Protein AF-A0A0C2GNJ4-F1 (afdb_monomer)

Radius of gyration: 14.34 Å; Cα contacts (8 Å, |Δi|>4): 112; chains: 1; bounding box: 43×15×29 Å

Solvent-accessible surface area (backbone atoms only — not comparable to full-atom values): 4147 Å² total; per-residue (Å²): 105,69,57,82,75,34,42,77,46,78,41,79,79,42,78,42,71,36,76,54,90,84,46,97,69,67,31,77,59,19,32,39,36,39,32,26,34,28,31,76,90,75,46,76,41,86,74,48,78,47,78,40,67,58,100,43,72,66,49,52,40,68,74,68,62,65,76,132

Mean predicted aligned error: 7.29 Å

Foldseek 3Di:
DVVVVFFDDKDFPDWDQPQDVPDPPGSNQKTWTFIWTQGHPRDTDTDDIDIDSHDDPVVVCVVRVDDD

pLDDT: mean 79.13, std 12.81, range [45.47, 92.81]

Nearest PDB structures (foldseek):
  4ozk-assembly1_A  TM=8.052E-01  e=6.982E-01  Brevibacillus laterosporus GI-9
  5eq4-assembly2_C  TM=4.833E-01  e=2.694E+00  Streptococcus sanguinis SK36
  3mlp-assembly1_A  TM=3.268E-01  e=4.682E+00  Mus musculus

Secondary structure (DSSP, 8-state):
-TTTTTEEEEEEEEEEE---TT-SS--TT-EEEEEEEEETTTEEEEEEEEEESS--HHHHHHHHT---

Structure (mmCIF, N/CA/C/O backbone):
data_AF-A0A0C2GNJ4-F1
#
_entry.id   AF-A0A0C2GNJ4-F1
#
loop_
_atom_site.group_PDB
_atom_site.id
_atom_site.type_symbol
_atom_site.label_atom_id
_atom_site.label_alt_id
_atom_site.label_comp_id
_atom_site.label_asym_id
_atom_site.label_entity_id
_atom_site.label_seq_id
_atom_site.pdbx_PDB_ins_code
_atom_site.Cartn_x
_atom_site.Cartn_y
_atom_site.Cartn_z
_atom_site.occupancy
_atom_site.B_iso_or_equiv
_atom_site.auth_seq_id
_atom_site.auth_comp_id
_atom_site.auth_asym_id
_atom_site.auth_atom_id
_atom_site.pdbx_PDB_model_num
ATOM 1 N N . MET A 1 1 ? 17.372 -7.014 -1.478 1.00 60.97 1 MET A N 1
ATOM 2 C CA . MET A 1 1 ? 16.626 -5.753 -1.252 1.00 60.97 1 MET A CA 1
ATOM 3 C C . MET A 1 1 ? 15.434 -5.737 -2.208 1.00 60.97 1 MET A C 1
ATOM 5 O O . MET A 1 1 ? 15.604 -6.102 -3.360 1.00 60.97 1 MET A O 1
ATOM 9 N N . VAL A 1 2 ? 14.217 -5.394 -1.779 1.00 71.19 2 VAL A N 1
ATOM 10 C CA . VAL A 1 2 ? 13.023 -5.493 -2.655 1.00 71.19 2 VAL A CA 1
ATOM 11 C C . VAL A 1 2 ? 13.145 -4.607 -3.915 1.00 71.19 2 VAL A C 1
ATOM 13 O O . VAL A 1 2 ? 12.719 -5.008 -4.997 1.00 71.19 2 VAL A O 1
ATOM 16 N N . CYS A 1 3 ? 13.858 -3.480 -3.809 1.00 77.44 3 CYS A N 1
ATOM 17 C CA . CYS A 1 3 ? 14.197 -2.610 -4.939 1.00 77.44 3 CYS A CA 1
ATOM 18 C C . CYS A 1 3 ? 15.171 -3.243 -5.948 1.00 77.44 3 CYS A C 1
ATOM 20 O O . CYS A 1 3 ? 15.022 -3.043 -7.152 1.00 77.44 3 CYS A O 1
ATOM 22 N N . GLU A 1 4 ? 16.133 -4.051 -5.489 1.00 81.19 4 GLU A N 1
ATOM 23 C CA . GLU A 1 4 ? 17.047 -4.801 -6.372 1.00 81.19 4 GLU A CA 1
ATOM 24 C C . GLU A 1 4 ? 16.289 -5.845 -7.199 1.00 81.19 4 GLU A C 1
ATOM 26 O O . GLU A 1 4 ? 16.649 -6.117 -8.342 1.00 81.19 4 GLU A O 1
ATOM 31 N N . ASN A 1 5 ? 15.176 -6.347 -6.658 1.00 80.62 5 ASN A N 1
ATOM 32 C CA . ASN A 1 5 ? 14.286 -7.296 -7.322 1.00 80.62 5 ASN A CA 1
ATOM 33 C C . ASN A 1 5 ? 13.234 -6.608 -8.213 1.00 80.62 5 ASN A C 1
ATOM 35 O O . ASN A 1 5 ? 12.343 -7.268 -8.741 1.00 80.62 5 ASN A O 1
ATOM 39 N N . GLY A 1 6 ? 13.343 -5.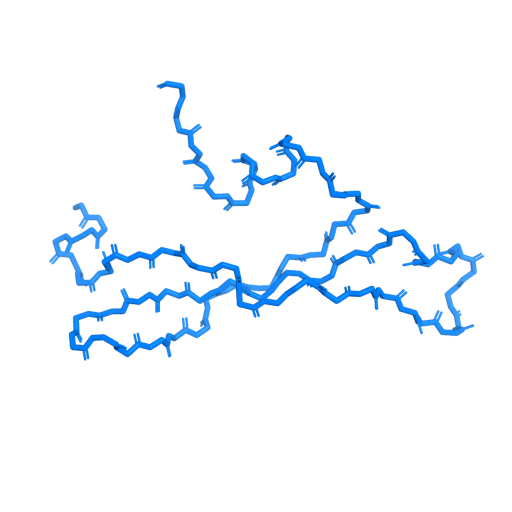289 -8.409 1.00 83.94 6 GLY A N 1
ATOM 40 C CA . GLY A 1 6 ? 12.584 -4.555 -9.417 1.00 83.94 6 GLY A CA 1
ATOM 41 C C . GLY A 1 6 ? 11.298 -3.885 -8.941 1.00 83.94 6 GLY A C 1
ATOM 42 O O . GLY A 1 6 ? 10.633 -3.294 -9.786 1.00 83.94 6 GLY A O 1
ATOM 43 N N . LEU A 1 7 ? 10.957 -3.916 -7.648 1.00 88.19 7 LEU A N 1
ATOM 44 C CA . LEU A 1 7 ? 9.852 -3.118 -7.104 1.00 88.19 7 LEU A CA 1
ATOM 45 C C . LEU A 1 7 ? 10.344 -1.703 -6.765 1.00 88.19 7 LEU A C 1
ATOM 47 O O . LEU A 1 7 ? 11.209 -1.528 -5.913 1.00 88.19 7 LEU A O 1
ATOM 51 N N . SER A 1 8 ? 9.793 -0.690 -7.420 1.00 88.75 8 SER A N 1
ATOM 52 C CA . SER A 1 8 ? 10.203 0.711 -7.273 1.00 88.75 8 SER A CA 1
ATOM 53 C C . SER A 1 8 ? 9.338 1.503 -6.291 1.00 88.75 8 SER A C 1
ATOM 55 O O . SER A 1 8 ? 9.850 2.412 -5.645 1.00 88.75 8 SER A O 1
ATOM 57 N N . ALA A 1 9 ? 8.048 1.178 -6.165 1.00 88.69 9 ALA A N 1
ATOM 58 C CA . ALA A 1 9 ? 7.133 1.859 -5.248 1.00 88.69 9 ALA A CA 1
ATOM 59 C C . ALA A 1 9 ? 5.965 0.959 -4.822 1.00 88.69 9 ALA A C 1
ATOM 61 O O . ALA A 1 9 ? 5.618 0.010 -5.525 1.00 88.69 9 ALA A O 1
ATOM 62 N N . LEU A 1 10 ? 5.337 1.301 -3.694 1.00 89.75 10 LEU A N 1
ATOM 63 C CA . LEU A 1 10 ? 4.015 0.818 -3.294 1.00 89.75 10 LEU A CA 1
ATOM 64 C C . LEU A 1 10 ? 3.035 1.994 -3.341 1.00 89.75 10 LEU A C 1
ATOM 66 O O . LEU A 1 10 ? 3.351 3.072 -2.836 1.00 89.75 10 LEU A O 1
ATOM 70 N N . ILE A 1 11 ? 1.858 1.789 -3.923 1.00 89.38 11 ILE A N 1
ATOM 71 C CA . ILE A 1 11 ? 0.846 2.831 -4.131 1.00 89.38 11 ILE A CA 1
ATOM 72 C C . ILE A 1 11 ? -0.510 2.322 -3.639 1.00 89.38 11 ILE A C 1
ATOM 74 O O . ILE A 1 11 ? -0.921 1.220 -3.987 1.00 89.38 11 ILE A O 1
ATOM 78 N N . ASP A 1 12 ? -1.216 3.135 -2.848 1.00 88.19 12 ASP A N 1
ATOM 79 C CA . ASP A 1 12 ? -2.644 2.942 -2.560 1.00 88.19 12 ASP A CA 1
ATOM 80 C C . ASP A 1 12 ? -3.453 3.576 -3.697 1.00 88.19 12 ASP A C 1
ATOM 82 O O . ASP A 1 12 ? -3.578 4.801 -3.764 1.00 88.19 12 ASP A O 1
ATOM 86 N N . VAL A 1 13 ? -3.951 2.755 -4.621 1.00 82.69 13 VAL A N 1
ATOM 87 C CA . VAL A 1 13 ? -4.624 3.227 -5.847 1.00 82.69 13 VAL A CA 1
ATOM 88 C C . VAL A 1 13 ? -6.111 3.496 -5.609 1.00 82.69 13 VAL A C 1
ATOM 90 O O . VAL A 1 13 ? -6.778 4.138 -6.420 1.00 82.69 13 VAL A O 1
ATOM 93 N N . GLY A 1 14 ? -6.655 3.085 -4.462 1.00 74.19 14 GLY A N 1
ATOM 94 C CA . GLY A 1 14 ? -8.034 3.412 -4.140 1.00 74.19 14 GLY A CA 1
ATOM 95 C C . GLY A 1 14 ? -8.458 2.995 -2.746 1.00 74.19 14 GLY A C 1
ATOM 96 O O . GLY A 1 14 ? -8.337 1.832 -2.369 1.00 74.19 14 GLY A O 1
ATOM 97 N N . VAL A 1 15 ? -9.065 3.948 -2.036 1.00 73.06 15 VAL A N 1
ATOM 98 C CA . VAL A 1 15 ? -9.705 3.740 -0.736 1.00 73.06 15 VAL A CA 1
ATOM 99 C C . VAL A 1 15 ? -11.216 3.800 -0.914 1.00 73.06 15 VAL A C 1
ATOM 101 O O . VAL A 1 15 ? -11.789 4.880 -1.076 1.00 73.06 15 VAL A O 1
ATOM 104 N N . HIS A 1 16 ? -11.875 2.648 -0.859 1.00 73.50 16 HIS A N 1
ATOM 105 C CA . HIS A 1 16 ? -13.316 2.546 -1.088 1.00 73.50 16 HIS A CA 1
ATOM 106 C C . HIS A 1 16 ? -14.057 2.296 0.222 1.00 73.50 16 HIS A C 1
ATOM 108 O O . HIS A 1 16 ? -13.661 1.430 1.000 1.00 73.50 16 HIS A O 1
ATOM 114 N N . LYS A 1 17 ? -15.153 3.027 0.468 1.00 73.06 17 LYS A N 1
ATOM 115 C CA . LYS A 1 17 ? -16.039 2.733 1.603 1.00 73.06 17 LYS A CA 1
ATOM 116 C C . LYS A 1 17 ? -16.728 1.390 1.384 1.00 73.06 17 LYS A C 1
ATOM 118 O O . LYS A 1 17 ? -17.327 1.164 0.333 1.00 73.06 17 LYS A O 1
ATOM 123 N N . LEU A 1 18 ? -16.694 0.532 2.394 1.00 70.94 18 LEU A N 1
ATOM 124 C CA . LEU A 1 18 ? -17.349 -0.771 2.358 1.00 70.94 18 LEU A CA 1
ATOM 125 C C . LEU A 1 18 ? -18.829 -0.628 2.736 1.00 70.94 18 LEU A C 1
ATOM 127 O O . LEU A 1 18 ? -19.245 -0.888 3.856 1.00 70.94 18 LEU A O 1
ATOM 131 N N . ASN A 1 19 ? -19.659 -0.218 1.781 1.00 61.69 19 ASN A N 1
ATOM 132 C CA . ASN A 1 19 ? -21.109 -0.123 1.979 1.00 61.69 19 ASN A CA 1
ATOM 133 C C . ASN A 1 19 ? -21.813 -1.448 1.633 1.00 61.69 19 ASN A C 1
ATOM 135 O O . ASN A 1 19 ? -22.625 -1.503 0.712 1.00 61.69 19 ASN A O 1
ATOM 139 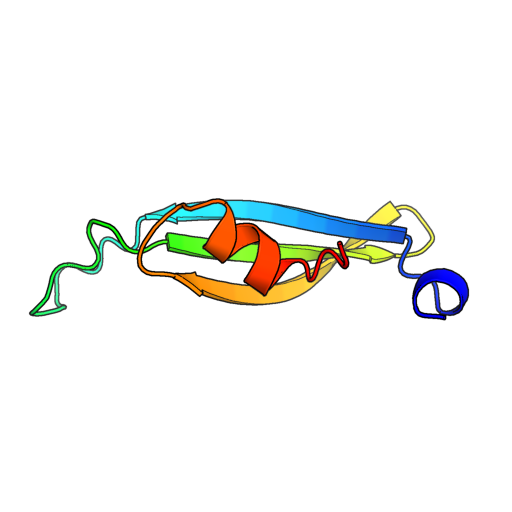N N . LEU A 1 20 ? -21.509 -2.534 2.353 1.00 59.88 20 LEU A N 1
ATOM 140 C CA . LEU A 1 20 ? -22.265 -3.785 2.215 1.00 59.88 20 LEU A CA 1
ATOM 141 C C . LEU A 1 20 ? -23.565 -3.705 3.025 1.00 59.88 20 LEU A C 1
ATOM 143 O O . LEU A 1 20 ? -23.561 -3.773 4.257 1.00 59.88 20 LEU A O 1
ATOM 147 N N . VAL A 1 21 ? -24.675 -3.570 2.295 1.00 58.09 21 VAL A N 1
ATOM 148 C CA . VAL A 1 21 ? -26.049 -3.389 2.802 1.00 58.09 21 VAL A CA 1
ATOM 149 C C . VAL A 1 21 ? -26.500 -4.528 3.737 1.00 58.09 21 VAL A C 1
ATOM 151 O O . VAL A 1 21 ? -27.367 -4.314 4.577 1.00 58.09 21 VAL A O 1
ATOM 154 N N . SER A 1 22 ? -25.890 -5.715 3.649 1.00 62.81 22 SER A N 1
ATOM 155 C CA . SER A 1 22 ? -26.270 -6.924 4.397 1.00 62.81 22 SER A CA 1
ATOM 156 C C . SER A 1 22 ? -25.47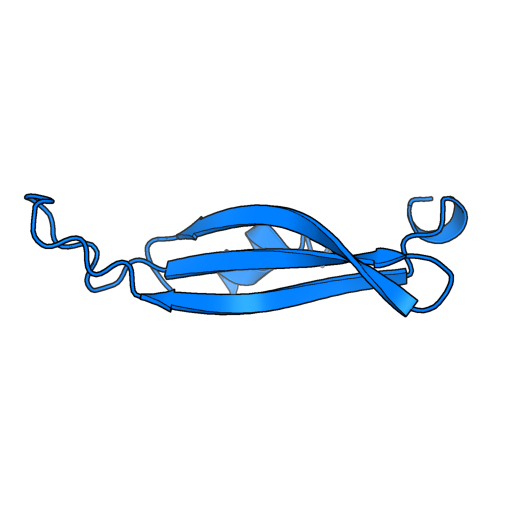9 -7.187 5.689 1.00 62.81 22 SER A C 1
ATOM 158 O O . SER A 1 22 ? -25.759 -8.166 6.379 1.00 62.81 22 SER A O 1
ATOM 160 N N . THR A 1 23 ? -24.496 -6.354 6.046 1.00 58.59 23 THR A N 1
ATOM 161 C CA . THR A 1 23 ? -23.649 -6.605 7.229 1.00 58.59 23 THR A CA 1
ATOM 162 C C . THR A 1 23 ? -24.286 -6.024 8.504 1.00 58.59 23 THR A C 1
ATOM 164 O O . THR A 1 23 ? -24.513 -4.813 8.542 1.00 58.59 23 THR A O 1
ATOM 167 N N . PRO A 1 24 ? -24.524 -6.814 9.578 1.00 56.16 24 PRO A N 1
ATOM 168 C CA . PRO A 1 24 ? 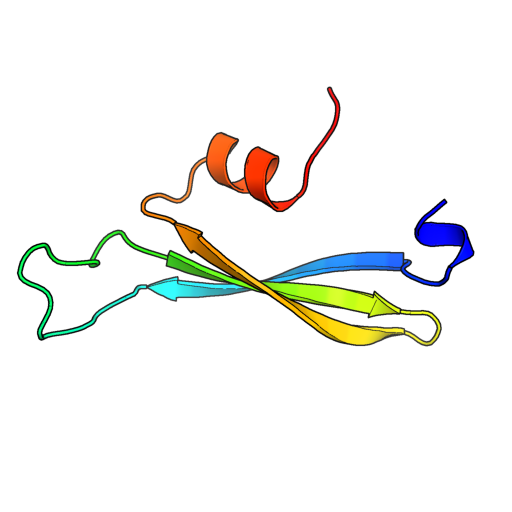-25.248 -6.358 10.779 1.00 56.16 24 PRO A CA 1
ATOM 169 C C . PRO A 1 24 ? -24.559 -5.213 11.533 1.00 56.16 24 PRO A C 1
ATOM 171 O O . PRO A 1 24 ? -25.194 -4.460 12.263 1.00 56.16 24 PRO A O 1
ATOM 174 N N . ASN A 1 25 ? -23.247 -5.075 11.344 1.00 56.94 25 ASN A N 1
ATOM 175 C CA . ASN A 1 25 ? -22.426 -4.014 11.901 1.00 56.94 25 ASN A CA 1
ATOM 176 C C . ASN A 1 25 ? -21.883 -3.229 10.710 1.00 56.94 25 ASN A C 1
ATOM 178 O O . ASN A 1 25 ? -20.920 -3.660 10.073 1.00 56.94 25 ASN A O 1
ATOM 182 N N . ARG A 1 26 ? -22.599 -2.162 10.335 1.00 55.59 26 ARG A N 1
ATOM 183 C CA . ARG A 1 26 ? -22.352 -1.387 9.116 1.00 55.59 26 ARG A CA 1
ATOM 184 C C . ARG A 1 26 ? -20.849 -1.139 8.963 1.00 55.59 26 ARG A C 1
ATOM 186 O O . ARG A 1 26 ? -20.193 -0.598 9.846 1.00 55.59 26 ARG A O 1
ATOM 193 N N . MET A 1 27 ? -20.296 -1.561 7.832 1.00 57.44 27 MET A N 1
ATOM 194 C CA . MET A 1 27 ? -18.945 -1.196 7.411 1.00 57.44 27 MET A CA 1
ATOM 195 C C . MET A 1 27 ? -18.917 0.219 6.804 1.00 57.44 27 MET A C 1
ATOM 197 O O . MET A 1 27 ? -18.033 0.558 6.028 1.00 57.44 27 MET A O 1
ATOM 201 N N . ASP A 1 28 ? -19.847 1.083 7.206 1.00 58.12 28 ASP A N 1
ATOM 202 C CA . ASP A 1 28 ? -19.963 2.488 6.800 1.00 58.12 28 ASP A CA 1
ATOM 203 C C . ASP A 1 28 ? -18.693 3.312 7.097 1.00 58.12 28 ASP A C 1
ATOM 205 O O . ASP A 1 28 ? -18.438 4.339 6.459 1.00 58.12 28 ASP A O 1
ATOM 209 N N . LYS A 1 29 ? -17.862 2.832 8.031 1.00 61.97 29 LYS A N 1
ATOM 210 C CA . LYS A 1 29 ? -16.511 3.347 8.318 1.00 61.97 29 LYS A CA 1
ATOM 211 C C . LYS A 1 29 ? -15.377 2.520 7.702 1.00 61.97 29 LYS A C 1
ATOM 213 O O . LYS A 1 29 ? -14.246 2.995 7.649 1.00 61.97 29 LYS A O 1
ATOM 218 N N . GLY A 1 30 ? -15.675 1.303 7.257 1.00 74.94 30 GLY A N 1
ATOM 219 C CA . GLY A 1 30 ? -14.712 0.370 6.697 1.00 74.94 30 GLY A CA 1
ATOM 220 C C . GLY A 1 30 ? -14.183 0.819 5.339 1.00 74.94 30 GLY A C 1
ATOM 221 O O . GLY A 1 30 ? -14.905 1.418 4.541 1.00 74.94 30 GLY A O 1
ATOM 222 N N . GLN A 1 31 ? -12.915 0.524 5.084 1.00 81.88 31 GLN A N 1
ATOM 223 C CA . GLN A 1 31 ? -12.187 0.932 3.895 1.00 81.88 31 GLN A CA 1
ATOM 224 C C . GLN A 1 31 ? -11.491 -0.263 3.263 1.00 81.88 31 GLN A C 1
ATOM 226 O O . GLN A 1 31 ? -10.816 -1.022 3.953 1.00 81.88 31 GLN A O 1
ATOM 231 N N . LEU A 1 32 ? -11.649 -0.411 1.953 1.00 86.94 32 LEU A N 1
ATOM 232 C CA . LEU A 1 32 ? -10.843 -1.305 1.135 1.00 86.94 32 LEU A CA 1
ATOM 233 C C . LEU A 1 32 ? -9.729 -0.486 0.484 1.00 86.94 32 LEU A C 1
ATOM 235 O O . LEU A 1 32 ? -10.032 0.425 -0.285 1.00 86.94 32 LEU A O 1
ATOM 239 N N . HIS A 1 33 ? -8.481 -0.825 0.789 1.00 88.00 33 HIS A N 1
ATOM 240 C CA . HIS A 1 33 ? -7.283 -0.285 0.156 1.00 88.00 33 HIS A CA 1
ATOM 241 C C . HIS A 1 33 ? -6.793 -1.271 -0.901 1.00 88.00 33 HIS A C 1
ATOM 243 O O . HIS A 1 33 ? -6.583 -2.446 -0.588 1.00 88.00 33 HIS A O 1
ATOM 249 N N . ALA A 1 34 ? -6.611 -0.798 -2.130 1.00 91.12 34 ALA A N 1
ATOM 250 C CA . ALA A 1 34 ? -5.989 -1.562 -3.206 1.00 91.12 34 ALA A CA 1
ATOM 251 C C . ALA A 1 34 ? -4.525 -1.130 -3.341 1.00 91.12 34 ALA A C 1
ATOM 253 O O . ALA A 1 34 ? -4.244 -0.017 -3.788 1.00 91.12 34 ALA A O 1
ATOM 254 N N . ILE A 1 35 ? -3.605 -1.996 -2.918 1.00 91.50 35 ILE A N 1
ATOM 255 C CA . ILE A 1 35 ? -2.173 -1.707 -2.904 1.00 91.50 35 ILE A CA 1
ATOM 256 C C . ILE A 1 35 ? -1.519 -2.324 -4.135 1.00 91.50 35 ILE A C 1
ATOM 258 O O . ILE A 1 35 ? -1.448 -3.551 -4.271 1.00 91.50 35 ILE A O 1
ATOM 262 N N . ASN A 1 36 ? -0.998 -1.457 -4.997 1.00 92.62 36 ASN A N 1
ATOM 263 C CA . ASN A 1 36 ? -0.241 -1.832 -6.180 1.00 92.62 36 ASN A CA 1
ATOM 264 C C . ASN A 1 36 ? 1.254 -1.629 -5.938 1.00 92.62 36 ASN A C 1
ATOM 266 O O . ASN A 1 36 ? 1.681 -0.672 -5.293 1.00 92.62 36 ASN A O 1
ATOM 270 N N . GLY A 1 37 ? 2.056 -2.528 -6.490 1.00 91.81 37 GLY A N 1
ATOM 271 C CA . GLY A 1 37 ? 3.486 -2.348 -6.646 1.00 91.81 37 GLY A CA 1
ATOM 272 C C . GLY A 1 37 ? 3.804 -1.793 -8.023 1.00 91.81 37 GLY A C 1
ATOM 273 O O . GLY A 1 37 ? 3.321 -2.323 -9.021 1.00 91.81 37 GLY A O 1
ATOM 274 N N . VAL A 1 38 ? 4.646 -0.767 -8.090 1.00 92.31 38 VAL A N 1
ATOM 275 C CA . VAL A 1 38 ? 5.242 -0.331 -9.356 1.00 92.31 38 VAL A CA 1
ATOM 276 C C . VAL A 1 38 ? 6.501 -1.143 -9.582 1.00 92.31 38 VAL A C 1
ATOM 278 O O . VAL A 1 38 ? 7.442 -1.044 -8.793 1.00 92.31 38 VAL A O 1
ATOM 281 N N . ILE A 1 39 ? 6.531 -1.934 -10.647 1.00 91.25 39 ILE A N 1
ATOM 282 C CA . ILE A 1 39 ? 7.714 -2.701 -11.038 1.00 91.25 39 ILE A CA 1
ATOM 283 C C . ILE A 1 39 ? 8.526 -1.970 -12.114 1.00 91.25 39 ILE A C 1
ATOM 285 O O . ILE A 1 39 ? 8.074 -0.993 -12.721 1.00 91.25 39 ILE A O 1
ATOM 289 N N . ARG A 1 40 ? 9.747 -2.452 -12.368 1.00 87.31 40 ARG A N 1
ATOM 290 C CA . ARG A 1 40 ? 10.628 -1.954 -13.433 1.00 87.31 40 ARG A CA 1
ATOM 291 C C . ARG A 1 40 ? 9.859 -1.825 -14.755 1.00 87.31 40 ARG A C 1
ATOM 293 O O . ARG A 1 40 ? 9.217 -2.769 -15.199 1.00 87.31 40 ARG A O 1
ATOM 300 N N . GLY A 1 41 ? 9.962 -0.653 -15.380 1.00 85.94 41 GLY A N 1
ATOM 301 C CA . GLY A 1 41 ? 9.180 -0.302 -16.570 1.00 85.94 41 GLY A CA 1
ATOM 302 C C . GLY A 1 41 ? 7.898 0.481 -16.270 1.00 85.94 41 GLY A C 1
ATOM 303 O O . GLY A 1 41 ? 7.182 0.817 -17.205 1.00 85.94 41 GLY A O 1
ATOM 304 N N . GLY A 1 42 ? 7.621 0.804 -15.000 1.00 87.94 42 GLY A N 1
ATOM 305 C CA . GLY A 1 42 ? 6.486 1.650 -14.611 1.00 87.94 42 GLY A CA 1
ATOM 306 C C . GLY A 1 42 ? 5.142 0.922 -14.612 1.00 87.94 42 GLY A C 1
ATOM 307 O O . GLY A 1 42 ? 4.100 1.566 -14.612 1.00 87.94 42 GLY A O 1
ATOM 308 N N . ILE A 1 43 ? 5.159 -0.411 -14.632 1.00 91.19 43 ILE A N 1
ATOM 309 C CA . ILE A 1 43 ? 3.946 -1.229 -14.645 1.00 91.19 43 ILE A CA 1
ATOM 310 C C . ILE A 1 43 ? 3.423 -1.346 -13.215 1.00 91.19 43 ILE A C 1
ATOM 312 O O . ILE A 1 43 ? 4.161 -1.731 -12.309 1.00 91.19 43 ILE A O 1
ATOM 316 N N . GLU A 1 44 ? 2.144 -1.042 -13.022 1.00 92.81 44 GLU A N 1
ATOM 317 C CA . GLU A 1 44 ? 1.448 -1.278 -11.762 1.00 92.81 44 GLU A CA 1
ATOM 318 C C . GLU A 1 44 ? 0.903 -2.705 -11.710 1.00 92.81 44 GLU A C 1
ATOM 320 O O . GLU A 1 44 ? 0.165 -3.139 -12.596 1.00 92.81 44 GLU A O 1
ATOM 325 N N . VAL A 1 45 ? 1.252 -3.433 -10.653 1.00 91.38 45 VAL A N 1
ATOM 326 C CA . VAL A 1 45 ? 0.779 -4.797 -10.404 1.00 91.38 45 VAL A CA 1
ATOM 327 C C . VAL A 1 45 ? 0.080 -4.834 -9.046 1.00 91.38 45 VAL A C 1
ATOM 329 O O . VAL A 1 45 ? 0.677 -4.399 -8.059 1.00 91.38 45 VAL A O 1
ATOM 332 N N . PRO A 1 46 ? -1.159 -5.343 -8.944 1.00 91.50 46 PRO A N 1
ATOM 333 C CA . PRO A 1 46 ? -1.838 -5.476 -7.660 1.00 91.50 46 PRO A CA 1
ATOM 334 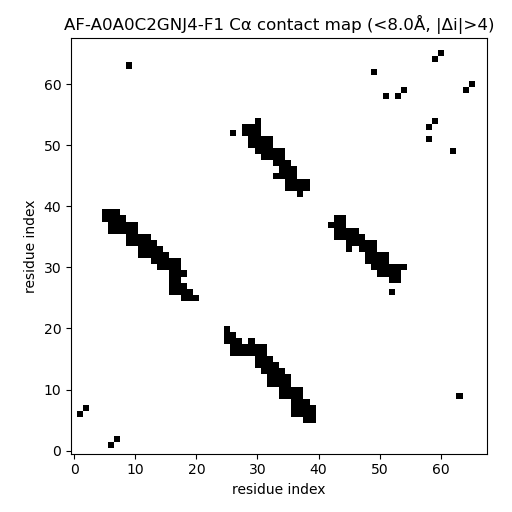C C . PRO A 1 46 ? -1.108 -6.485 -6.770 1.00 91.50 46 PRO A C 1
ATOM 336 O O . PRO A 1 46 ? -0.821 -7.604 -7.194 1.00 91.50 46 PRO A O 1
ATOM 339 N N . LEU A 1 47 ? -0.808 -6.088 -5.532 1.00 90.25 47 LEU A N 1
ATOM 340 C CA . LEU A 1 47 ? -0.080 -6.921 -4.569 1.00 90.25 47 LEU A CA 1
ATOM 341 C C . LEU A 1 47 ? -0.949 -7.336 -3.383 1.00 90.25 47 LEU A C 1
ATOM 343 O O . LEU A 1 47 ? -0.846 -8.467 -2.912 1.00 90.25 47 LEU A O 1
ATOM 347 N N . LEU A 1 48 ? -1.778 -6.421 -2.874 1.00 89.44 48 LEU A N 1
ATOM 348 C CA . LEU A 1 48 ? -2.542 -6.639 -1.649 1.00 89.44 48 LEU A CA 1
ATOM 349 C C . LEU A 1 48 ? -3.840 -5.832 -1.646 1.00 89.44 48 LEU A C 1
ATOM 351 O O . LEU A 1 48 ? -3.866 -4.663 -2.023 1.00 89.44 48 LEU A O 1
ATOM 355 N N . TYR A 1 49 ? -4.892 -6.437 -1.105 1.00 89.50 49 TYR A N 1
ATOM 356 C CA . TYR A 1 49 ? -6.083 -5.725 -0.663 1.00 89.50 49 TYR A CA 1
ATOM 357 C C . TYR A 1 49 ? -6.121 -5.695 0.863 1.00 89.50 49 TYR A C 1
ATOM 359 O O . TYR A 1 49 ? -6.076 -6.747 1.502 1.00 89.50 49 TYR A O 1
ATOM 367 N N . ALA A 1 50 ? -6.215 -4.505 1.455 1.00 88.50 50 ALA A N 1
ATOM 368 C CA . ALA A 1 50 ? -6.325 -4.348 2.902 1.00 88.50 50 ALA A CA 1
ATOM 369 C C . ALA A 1 50 ? -7.706 -3.809 3.275 1.00 88.50 50 ALA A C 1
ATOM 371 O O . ALA A 1 50 ? -8.132 -2.763 2.790 1.00 88.50 50 ALA A O 1
ATOM 372 N N . VAL A 1 51 ? -8.401 -4.517 4.163 1.00 87.56 51 VAL A N 1
ATOM 373 C CA . VAL A 1 51 ? -9.676 -4.073 4.729 1.00 87.56 51 VAL A CA 1
ATOM 374 C C . VAL A 1 51 ? -9.423 -3.494 6.111 1.00 87.56 51 VAL A C 1
ATOM 376 O O . VAL A 1 51 ? -8.924 -4.179 7.002 1.00 87.56 51 VAL A O 1
ATOM 379 N N . THR A 1 52 ? -9.771 -2.227 6.303 1.00 85.38 52 THR A N 1
ATOM 380 C CA . THR A 1 52 ? -9.517 -1.499 7.548 1.00 85.38 52 THR A CA 1
ATOM 381 C C . THR A 1 52 ? -10.804 -0.877 8.061 1.00 85.38 52 THR A C 1
ATOM 383 O O . THR A 1 52 ? -11.739 -0.635 7.305 1.00 85.38 52 THR A O 1
ATOM 386 N N . ARG A 1 53 ? -10.894 -0.637 9.371 1.00 81.19 53 ARG A N 1
ATOM 387 C CA . ARG A 1 53 ? -12.088 -0.019 9.972 1.00 81.19 53 ARG A CA 1
ATOM 388 C C . ARG A 1 53 ? -12.032 1.509 9.979 1.00 81.19 53 ARG A C 1
ATOM 390 O O . ARG A 1 53 ? -13.074 2.140 10.116 1.00 81.19 53 ARG A O 1
ATOM 397 N N . TYR A 1 54 ? -10.835 2.092 9.888 1.00 77.75 54 TYR A N 1
ATOM 398 C CA . TYR A 1 54 ? -10.606 3.527 10.052 1.00 77.75 54 TYR A CA 1
ATOM 399 C C . TYR A 1 54 ? -9.416 4.014 9.216 1.00 77.75 54 TYR A C 1
ATOM 401 O O . TYR A 1 54 ? -8.374 3.356 9.170 1.00 77.75 54 TYR A O 1
ATOM 409 N N . LYS A 1 55 ? -9.532 5.233 8.671 1.00 80.50 55 LYS A N 1
ATOM 410 C CA . LYS A 1 55 ? -8.442 5.958 7.998 1.00 80.50 55 LYS A CA 1
ATOM 411 C C . LYS A 1 55 ? -7.568 6.682 9.017 1.00 80.50 55 LYS A C 1
ATOM 413 O O . LYS A 1 55 ? -7.792 7.855 9.304 1.00 80.50 55 LYS A O 1
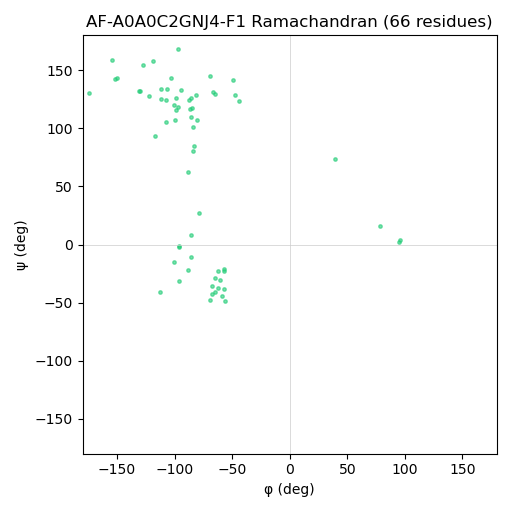ATOM 418 N N . THR A 1 56 ? -6.595 5.988 9.595 1.00 84.88 56 THR A N 1
A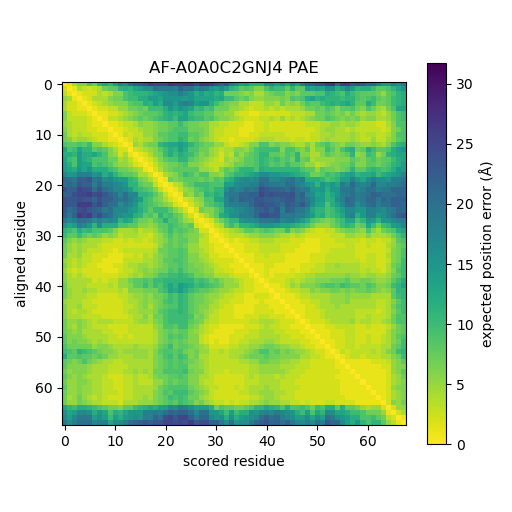TOM 419 C CA . THR A 1 56 ? -5.664 6.591 10.563 1.00 84.88 56 THR A CA 1
ATOM 420 C C . THR A 1 56 ? -4.230 6.519 10.059 1.00 84.88 56 THR A C 1
ATOM 422 O O . THR A 1 56 ? -3.900 5.664 9.240 1.00 84.88 56 THR A O 1
ATOM 425 N N . LEU A 1 57 ? -3.355 7.391 10.567 1.00 86.62 57 LEU A N 1
ATOM 426 C CA . LEU A 1 57 ? -1.919 7.303 10.284 1.00 86.62 57 LEU A CA 1
ATOM 427 C C . LEU A 1 57 ? -1.360 5.932 10.689 1.00 86.62 57 LEU A C 1
ATOM 429 O O . LEU A 1 57 ? -0.560 5.356 9.961 1.00 86.62 57 LEU A O 1
ATOM 433 N N . THR A 1 58 ? -1.828 5.383 11.811 1.00 88.62 58 THR A N 1
ATOM 434 C CA . THR A 1 58 ? -1.478 4.033 12.264 1.00 88.62 58 THR A CA 1
ATOM 435 C C . THR A 1 58 ? -1.864 2.981 11.229 1.00 88.62 58 THR A C 1
ATOM 437 O O . THR 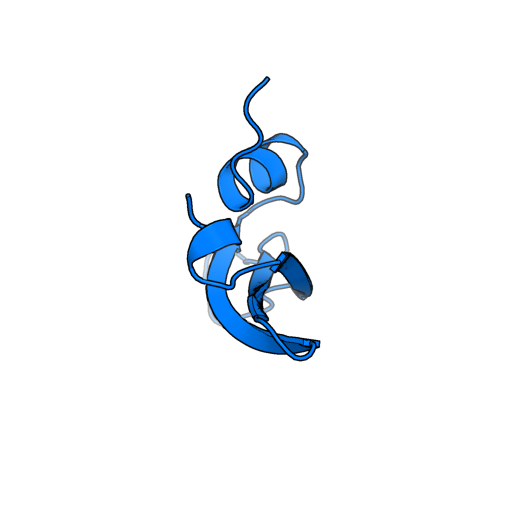A 1 58 ? -1.036 2.144 10.897 1.00 88.62 58 THR A O 1
ATOM 440 N N . THR A 1 59 ? -3.065 3.075 10.646 1.00 87.69 59 THR A N 1
ATOM 441 C CA . THR A 1 59 ? -3.509 2.192 9.555 1.00 87.69 59 THR A CA 1
ATOM 442 C C . THR A 1 59 ? -2.531 2.229 8.378 1.00 87.69 59 THR A C 1
ATOM 444 O O . THR A 1 59 ? -2.088 1.182 7.913 1.00 87.69 59 THR A O 1
ATOM 447 N N . TYR A 1 60 ? -2.140 3.425 7.927 1.00 87.19 60 TYR A N 1
ATOM 448 C CA . TYR A 1 60 ? -1.185 3.578 6.825 1.00 87.19 60 TYR A CA 1
ATOM 449 C C . TYR A 1 60 ? 0.206 3.043 7.169 1.00 87.19 60 TYR A C 1
ATOM 451 O O . TYR A 1 60 ? 0.814 2.368 6.343 1.00 87.19 60 TYR A O 1
ATOM 459 N N . ARG A 1 61 ? 0.693 3.277 8.393 1.00 89.69 61 ARG A N 1
ATOM 460 C CA . ARG A 1 61 ? 1.972 2.725 8.865 1.00 89.69 61 ARG A CA 1
ATOM 461 C C . ARG A 1 61 ? 1.962 1.200 8.905 1.00 89.69 61 ARG A C 1
ATOM 463 O O . ARG A 1 61 ? 2.970 0.592 8.569 1.00 89.69 61 ARG A O 1
ATOM 470 N N . THR A 1 62 ? 0.840 0.588 9.280 1.00 88.38 62 THR A N 1
ATOM 471 C CA . THR A 1 62 ? 0.680 -0.871 9.252 1.00 88.38 62 THR A CA 1
ATOM 472 C C . THR A 1 62 ? 0.671 -1.415 7.824 1.00 88.38 62 THR A C 1
ATOM 474 O O . THR A 1 62 ? 1.309 -2.430 7.575 1.00 88.38 62 THR A O 1
ATOM 477 N N . ILE A 1 63 ? -0.015 -0.750 6.887 1.00 87.69 63 ILE A N 1
ATOM 478 C CA . ILE A 1 63 ? -0.093 -1.196 5.485 1.00 87.69 63 ILE A CA 1
ATOM 479 C C . ILE A 1 63 ? 1.258 -1.054 4.775 1.00 87.69 63 ILE A C 1
ATOM 481 O O . ILE A 1 63 ? 1.699 -1.979 4.102 1.00 87.69 63 ILE A O 1
ATOM 485 N N . PHE A 1 64 ? 1.907 0.102 4.912 1.00 86.44 64 PHE A N 1
ATOM 486 C CA . PHE A 1 64 ? 3.107 0.439 4.141 1.00 86.44 64 PHE A CA 1
ATOM 487 C C . PHE A 1 64 ? 4.420 0.149 4.861 1.00 86.44 64 PHE A C 1
ATOM 489 O O . PHE A 1 64 ? 5.470 0.374 4.270 1.00 86.44 64 PHE A O 1
ATOM 496 N N . TRP A 1 65 ? 4.365 -0.330 6.108 1.00 72.06 65 TRP A N 1
ATOM 497 C CA . TRP A 1 65 ? 5.523 -0.578 6.969 1.00 72.06 65 TRP A CA 1
ATOM 498 C C . TRP A 1 65 ? 6.598 0.510 6.824 1.00 72.06 65 TRP A C 1
ATOM 500 O O . TRP A 1 65 ? 7.652 0.320 6.218 1.00 72.06 65 TRP A O 1
ATOM 510 N N . THR A 1 66 ? 6.336 1.692 7.373 1.00 59.41 66 THR A N 1
ATOM 511 C CA . THR A 1 66 ? 7.388 2.705 7.499 1.00 59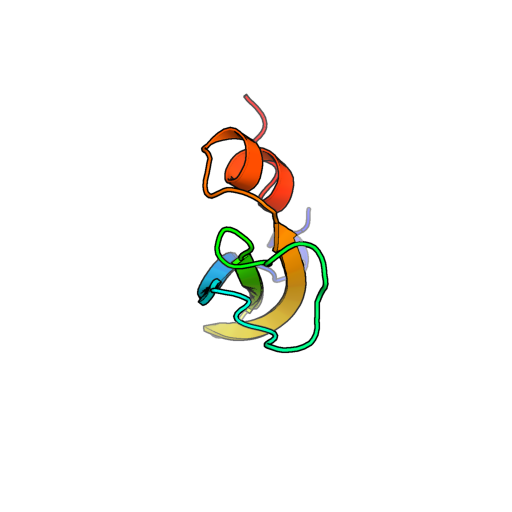.41 66 THR A CA 1
ATOM 512 C C . THR A 1 66 ? 8.138 2.436 8.801 1.00 59.41 66 THR A C 1
ATOM 514 O O . THR A 1 66 ? 7.568 2.642 9.876 1.00 59.41 66 THR A O 1
ATOM 517 N N . SER A 1 67 ? 9.388 1.967 8.718 1.00 45.47 67 SER A N 1
ATOM 518 C CA . SER A 1 67 ? 10.327 2.059 9.847 1.00 45.47 67 SER A CA 1
ATOM 519 C C . SER A 1 67 ? 10.325 3.497 10.383 1.00 45.47 67 SER A C 1
ATOM 521 O O . SER A 1 67 ? 10.229 4.414 9.560 1.00 45.47 67 SER A O 1
ATOM 523 N N . PRO A 1 68 ? 10.405 3.719 11.709 1.00 53.22 68 PRO A N 1
ATOM 524 C CA . PRO A 1 68 ? 10.782 5.030 12.228 1.00 53.22 68 PRO A CA 1
ATOM 525 C C . PRO A 1 68 ? 12.142 5.474 11.675 1.00 53.22 68 PRO A C 1
ATOM 527 O O . PRO A 1 68 ? 12.942 4.586 11.281 1.00 53.22 68 PRO A O 1
#

Sequence (68 aa):
MVCENGLSALIDVGVHKLNLVSTPNRMDKGQLHAINGVIRGGIEVPLLYAVTRYKTLTTYRTIFWTSP

Organism: NCBI:txid51022